Protein AF-A0A7S1WHB6-F1 (afdb_monomer)

Organism: Alexandrium catenella (NCBI:txid2925)

Solvent-accessible surface area (backbone atoms only — not comparable to full-atom values): 6213 Å² total; per-residue (Å²): 136,85,74,80,79,75,82,80,83,51,67,32,31,22,40,73,86,39,32,27,72,31,58,26,54,59,50,19,54,74,32,53,5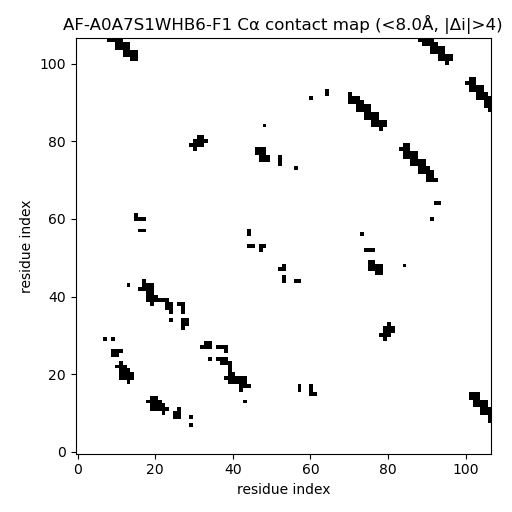2,47,95,85,41,73,44,52,78,36,52,56,55,74,46,36,68,45,72,67,48,30,54,52,50,56,52,56,66,67,48,78,83,75,90,66,104,64,59,63,74,44,78,37,44,29,50,33,57,82,69,48,79,41,86,42,69,38,31,47,44,80,45,75,44,97,88,68,47,61,28,30,45,34,58

Radius of gyration: 14.06 Å; Cα contacts (8 Å, |Δi|>4): 183; chains: 1; bounding box: 30×39×37 Å

Nearest PDB structures (foldseek):
  4pky-assembly1_A  TM=7.519E-01  e=6.374E-04  Homo sapiens
  4pky-assembly2_D  TM=7.338E-01  e=4.421E-03  Homo sapiens
  6e3u-assembly1_A  TM=7.049E-01  e=1.779E-02  Mus musculus
  2k7s-assembly1_A  TM=6.791E-01  e=3.677E-02  Homo sapiens
  5hww-assembly1_B  TM=6.112E-01  e=1.890E-02  Pseudomonas putida F1

Structure (mmCIF, N/CA/C/O backbone):
data_AF-A0A7S1WHB6-F1
#
_entry.id   AF-A0A7S1WHB6-F1
#
loop_
_atom_site.group_PDB
_atom_site.id
_atom_site.type_symbol
_atom_site.label_atom_id
_atom_site.label_alt_id
_atom_site.label_comp_id
_atom_site.label_asym_id
_atom_site.label_entity_id
_atom_site.label_seq_id
_atom_site.pdbx_PDB_ins_code
_atom_site.Cartn_x
_atom_site.Cartn_y
_atom_site.Cartn_z
_atom_site.occupancy
_atom_site.B_iso_or_equiv
_atom_site.auth_seq_id
_atom_site.auth_comp_id
_atom_site.auth_asym_id
_atom_site.auth_atom_id
_atom_site.pdbx_PDB_model_num
ATOM 1 N N . SER A 1 1 ? 0.569 26.006 -19.027 1.00 40.22 1 SER A N 1
ATOM 2 C CA . SER A 1 1 ? 0.344 24.577 -19.313 1.00 40.22 1 SER A CA 1
ATOM 3 C C . SER A 1 1 ? -0.052 23.892 -18.016 1.00 40.22 1 SER A C 1
ATOM 5 O O . SER A 1 1 ? 0.797 23.612 -17.182 1.00 40.22 1 SER A O 1
ATOM 7 N N . ALA A 1 2 ? -1.352 23.713 -17.784 1.00 45.25 2 ALA A N 1
ATOM 8 C CA . ALA A 1 2 ? -1.830 22.944 -16.642 1.00 45.25 2 ALA A CA 1
ATOM 9 C C . ALA A 1 2 ? -1.711 21.462 -17.016 1.00 45.25 2 ALA A C 1
ATOM 11 O O . ALA A 1 2 ? -2.541 20.953 -17.764 1.00 45.25 2 ALA A O 1
ATOM 12 N N . LEU A 1 3 ? -0.634 20.796 -16.586 1.00 49.03 3 LEU A N 1
ATOM 13 C CA . LEU A 1 3 ? -0.625 19.335 -16.584 1.00 49.03 3 LEU A CA 1
ATOM 14 C C . LEU A 1 3 ? -1.813 18.901 -15.724 1.00 49.03 3 LEU A C 1
ATOM 16 O O . LEU A 1 3 ? -1.902 19.311 -14.565 1.00 49.03 3 LEU A O 1
ATOM 20 N N . LEU A 1 4 ? -2.718 18.106 -16.300 1.00 46.69 4 LEU A N 1
ATOM 21 C CA . LEU A 1 4 ? -3.659 17.306 -15.529 1.00 46.69 4 LEU A CA 1
ATOM 22 C C . LEU A 1 4 ? -2.846 16.587 -14.449 1.00 46.69 4 LEU A C 1
ATOM 24 O O . LEU A 1 4 ? -2.065 15.686 -14.749 1.00 46.69 4 LEU A O 1
ATOM 28 N N . ARG A 1 5 ? -2.976 17.028 -13.195 1.00 45.12 5 ARG A N 1
ATOM 29 C CA . ARG A 1 5 ? -2.606 16.209 -12.045 1.00 45.12 5 ARG A CA 1
ATOM 30 C C . ARG A 1 5 ? -3.632 15.087 -12.021 1.00 45.12 5 ARG A C 1
ATOM 32 O O . ARG A 1 5 ? -4.689 15.238 -11.422 1.00 45.12 5 ARG A O 1
ATOM 39 N N . SER A 1 6 ? -3.375 14.028 -12.775 1.00 51.91 6 SER A N 1
ATOM 40 C CA . SER A 1 6 ? -4.155 12.804 -12.683 1.00 51.91 6 SER A CA 1
ATOM 41 C C . SER A 1 6 ? -3.901 12.230 -11.291 1.00 51.91 6 SER A C 1
ATOM 43 O O . SER A 1 6 ? -2.859 11.622 -11.065 1.00 51.91 6 SER A O 1
ATOM 45 N N . CYS A 1 7 ? -4.799 12.489 -10.339 1.00 55.16 7 CYS A N 1
ATOM 46 C CA . CYS A 1 7 ? -4.888 11.647 -9.151 1.00 55.16 7 CYS A CA 1
ATOM 47 C C . CYS A 1 7 ? -5.366 10.282 -9.647 1.00 55.16 7 CYS A C 1
ATOM 49 O O . CYS A 1 7 ? -6.443 10.179 -10.233 1.00 55.16 7 CYS A O 1
ATOM 51 N N . CYS A 1 8 ? -4.504 9.275 -9.539 1.00 68.19 8 CYS A N 1
ATOM 52 C CA . CYS A 1 8 ? -4.896 7.893 -9.744 1.00 68.19 8 CYS A CA 1
ATOM 53 C C . CYS A 1 8 ? -5.081 7.314 -8.352 1.00 68.19 8 CYS A C 1
ATOM 55 O O . CYS A 1 8 ? -4.091 7.081 -7.661 1.00 68.19 8 CYS A O 1
ATOM 57 N N . ASP A 1 9 ? -6.331 7.133 -7.957 1.00 82.50 9 ASP A N 1
ATOM 58 C CA . ASP A 1 9 ? -6.656 6.512 -6.683 1.00 82.50 9 ASP A CA 1
ATOM 59 C C . ASP A 1 9 ? -6.697 4.998 -6.911 1.00 82.50 9 ASP A C 1
ATOM 61 O O . ASP A 1 9 ? -7.302 4.523 -7.878 1.00 82.50 9 ASP A O 1
ATOM 65 N N . VAL A 1 10 ? -6.021 4.236 -6.055 1.00 90.00 10 VAL A N 1
ATOM 66 C CA . VAL A 1 10 ? -6.067 2.773 -6.074 1.00 90.00 10 VAL A CA 1
ATOM 67 C C . VAL A 1 10 ? -6.468 2.299 -4.702 1.00 90.00 10 VAL A C 1
ATOM 69 O O . VAL A 1 10 ? -5.796 2.596 -3.723 1.00 90.00 10 VAL A O 1
ATOM 72 N N . VAL A 1 11 ? -7.528 1.501 -4.658 1.00 91.12 11 VAL A N 1
ATOM 73 C CA . VAL A 1 11 ? -8.006 0.906 -3.419 1.00 91.12 11 VAL A CA 1
ATOM 74 C C . VAL A 1 11 ? -7.508 -0.528 -3.324 1.00 91.12 11 VAL A C 1
ATOM 76 O O . VAL A 1 11 ? -7.775 -1.339 -4.208 1.00 91.12 11 VAL A O 1
ATOM 79 N N . VAL A 1 12 ? -6.812 -0.848 -2.238 1.00 93.31 12 VAL A N 1
ATOM 80 C CA . VAL A 1 12 ? -6.371 -2.201 -1.903 1.00 93.31 12 VAL A CA 1
ATOM 81 C C . VAL A 1 12 ? -6.821 -2.599 -0.511 1.00 93.31 12 VAL A C 1
ATOM 83 O O . VAL A 1 12 ? -6.828 -1.811 0.429 1.00 93.31 12 VAL A O 1
ATOM 86 N N . GLU A 1 13 ? -7.161 -3.862 -0.361 1.00 94.19 13 GLU A N 1
ATOM 87 C CA . GLU A 1 13 ? -7.385 -4.508 0.915 1.00 94.19 13 GLU A CA 1
ATOM 88 C C . GLU A 1 13 ? -6.063 -5.051 1.457 1.00 94.19 13 GLU A C 1
ATOM 90 O O . GLU A 1 13 ? -5.295 -5.704 0.740 1.00 94.19 13 GLU A O 1
ATOM 95 N N . VAL A 1 14 ? -5.816 -4.811 2.740 1.00 94.12 14 VAL A N 1
ATOM 96 C CA . VAL A 1 14 ? -4.697 -5.385 3.485 1.00 94.12 14 VAL A CA 1
ATOM 97 C C . VAL A 1 14 ? -5.181 -6.064 4.764 1.00 94.12 14 VAL A C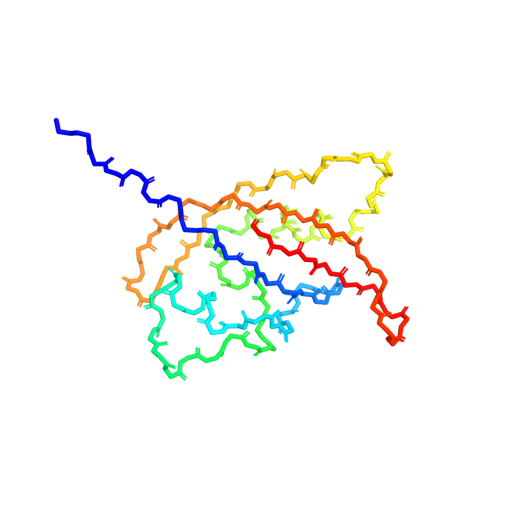 1
ATOM 99 O O . VAL A 1 14 ? -6.180 -5.662 5.364 1.00 94.12 14 VAL A O 1
ATOM 102 N N . ASP A 1 15 ? -4.474 -7.100 5.206 1.00 92.62 15 ASP A N 1
ATOM 103 C CA . ASP A 1 15 ? -4.717 -7.710 6.515 1.00 92.62 15 ASP A CA 1
ATOM 104 C C . ASP A 1 15 ? -4.219 -6.805 7.663 1.00 92.62 15 ASP A C 1
ATOM 106 O O . ASP A 1 15 ? -3.579 -5.773 7.453 1.00 92.62 15 ASP A O 1
ATOM 110 N N . SER A 1 16 ? -4.481 -7.205 8.908 1.00 89.06 16 SER A N 1
ATOM 111 C CA . SER A 1 16 ? -4.033 -6.484 10.113 1.00 89.06 16 SER A CA 1
ATOM 112 C C . SER A 1 16 ? -2.510 -6.405 10.289 1.00 89.06 16 SER A C 1
ATOM 114 O O . SER A 1 16 ? -2.017 -5.682 11.155 1.00 89.06 16 SER A O 1
ATOM 116 N N . ARG A 1 17 ? -1.740 -7.150 9.490 1.00 90.88 17 ARG A N 1
ATOM 117 C CA . ARG A 1 17 ? -0.275 -7.082 9.456 1.00 90.88 17 ARG A CA 1
ATOM 118 C C . ARG A 1 17 ? 0.225 -6.169 8.337 1.00 90.88 17 ARG A C 1
ATOM 120 O O . ARG A 1 17 ? 1.418 -5.892 8.315 1.00 90.88 17 ARG A O 1
ATOM 127 N N . GLY A 1 18 ? -0.653 -5.700 7.446 1.00 91.62 18 GLY A N 1
ATOM 128 C CA . GLY A 1 18 ? -0.313 -4.883 6.281 1.00 91.62 18 GLY A CA 1
ATOM 129 C C . GLY A 1 18 ? 0.015 -5.690 5.023 1.00 91.62 18 GLY A C 1
ATOM 130 O O . GLY A 1 18 ? 0.615 -5.149 4.093 1.00 91.62 18 GLY A O 1
ATOM 131 N N . VAL A 1 19 ? -0.345 -6.976 4.984 1.00 95.94 19 VAL A N 1
ATOM 132 C CA . VAL A 1 19 ? -0.176 -7.831 3.803 1.00 95.94 19 VAL A CA 1
ATOM 133 C C . VAL A 1 19 ? -1.303 -7.564 2.814 1.00 95.94 19 VAL A C 1
ATOM 135 O O . VAL A 1 19 ? -2.468 -7.570 3.197 1.00 95.94 19 VAL A O 1
ATOM 138 N N . ILE A 1 20 ? -0.965 -7.364 1.542 1.00 95.56 20 ILE A N 1
ATOM 139 C CA . ILE A 1 20 ? -1.931 -7.098 0.472 1.00 95.56 20 ILE A CA 1
ATOM 140 C C . ILE A 1 20 ? -2.766 -8.350 0.193 1.00 95.56 20 ILE A C 1
ATOM 142 O O . ILE A 1 20 ? -2.228 -9.396 -0.176 1.00 95.56 20 ILE A O 1
ATOM 146 N N . MET A 1 21 ? -4.083 -8.211 0.332 1.00 94.25 21 MET A N 1
ATOM 147 C CA . MET A 1 21 ? -5.075 -9.260 0.080 1.00 94.25 21 MET A CA 1
ATOM 148 C C . MET A 1 21 ? -5.755 -9.104 -1.289 1.00 94.25 21 MET A C 1
ATOM 150 O O . MET A 1 21 ? -6.211 -10.098 -1.843 1.00 94.25 21 MET A O 1
ATOM 154 N N . GLY A 1 22 ? -5.794 -7.886 -1.846 1.00 90.69 22 GLY A N 1
ATOM 155 C CA . GLY A 1 22 ? -6.312 -7.585 -3.190 1.00 90.69 22 GLY A CA 1
ATOM 156 C C . GLY A 1 22 ? -7.193 -6.326 -3.229 1.00 90.69 22 GLY A C 1
ATOM 157 O O . GLY A 1 22 ? -7.575 -5.848 -2.173 1.00 90.69 22 GLY A O 1
ATOM 158 N N . PRO A 1 23 ? -7.534 -5.750 -4.396 1.00 88.81 23 PRO A N 1
ATOM 159 C CA . PRO A 1 23 ? -7.044 -6.083 -5.732 1.00 88.81 23 PRO A CA 1
ATOM 160 C C . PRO A 1 23 ? -5.593 -5.617 -5.943 1.00 88.81 23 P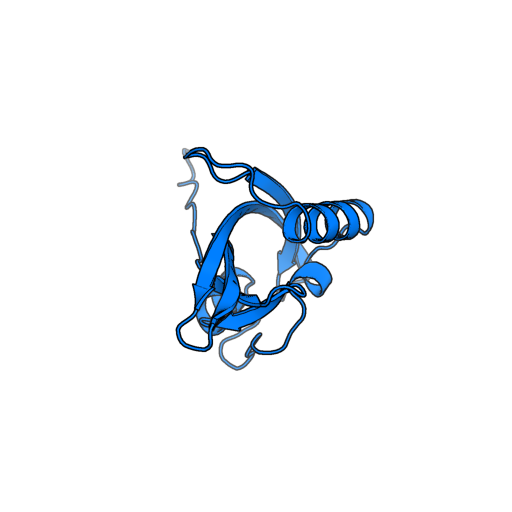RO A C 1
ATOM 162 O O . PRO A 1 23 ? -5.286 -4.430 -5.962 1.00 88.81 23 PRO A O 1
ATOM 165 N N . ALA A 1 24 ? -4.665 -6.558 -6.126 1.00 89.81 24 ALA A N 1
ATOM 166 C CA . ALA A 1 24 ? -3.238 -6.231 -6.190 1.00 89.81 24 ALA A CA 1
ATOM 167 C C . ALA A 1 24 ? -2.753 -5.770 -7.573 1.00 89.81 24 ALA A C 1
ATOM 169 O O . ALA A 1 24 ? -1.702 -5.135 -7.673 1.00 89.81 24 ALA A O 1
ATOM 170 N N . LEU A 1 25 ? -3.494 -6.103 -8.635 1.00 90.44 25 LEU A N 1
ATOM 171 C CA . LEU A 1 25 ? -3.138 -5.744 -10.012 1.00 90.44 25 LEU A CA 1
ATOM 172 C C . LEU A 1 25 ? -3.264 -4.239 -10.258 1.00 90.44 25 LEU A C 1
ATOM 174 O O . LEU A 1 25 ? -2.403 -3.661 -10.917 1.00 90.44 25 LEU A O 1
ATOM 178 N N . ASP A 1 26 ? -4.274 -3.593 -9.674 1.00 88.81 26 ASP A N 1
ATOM 179 C CA . ASP A 1 26 ? -4.458 -2.144 -9.792 1.00 88.81 26 ASP A CA 1
ATOM 180 C C . ASP A 1 26 ? -3.294 -1.396 -9.128 1.00 88.81 26 ASP A C 1
ATOM 182 O O . ASP A 1 26 ? -2.738 -0.460 -9.703 1.00 88.81 26 ASP A O 1
ATOM 186 N N . LEU A 1 27 ? -2.834 -1.879 -7.967 1.00 91.50 27 LEU A N 1
ATOM 187 C CA . LEU A 1 27 ? -1.654 -1.336 -7.290 1.00 91.50 27 LEU A CA 1
ATOM 188 C C . LEU A 1 27 ? -0.368 -1.592 -8.080 1.00 91.50 27 LEU A C 1
ATOM 190 O O . LEU A 1 27 ? 0.484 -0.708 -8.170 1.00 91.50 27 LEU A O 1
ATOM 194 N N . ALA A 1 28 ? -0.219 -2.772 -8.684 1.00 92.31 28 ALA A N 1
ATOM 195 C CA . ALA A 1 28 ? 0.923 -3.077 -9.542 1.00 92.31 28 ALA A CA 1
ATOM 196 C C . ALA A 1 28 ? 0.962 -2.170 -10.783 1.00 92.31 28 ALA A C 1
ATOM 198 O O . ALA A 1 28 ? 2.034 -1.684 -11.157 1.00 92.31 28 ALA A O 1
ATOM 199 N N . GLY A 1 29 ? -0.203 -1.900 -11.380 1.00 90.88 29 GLY A N 1
ATOM 200 C CA . GLY A 1 29 ? -0.376 -0.962 -12.484 1.00 90.88 29 GLY A CA 1
ATOM 201 C C . GLY A 1 29 ? -0.037 0.472 -1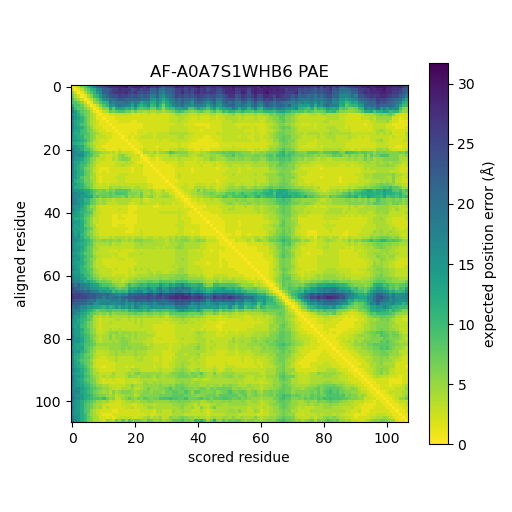2.083 1.00 90.88 29 GLY A C 1
ATOM 202 O O . GLY A 1 29 ? 0.764 1.118 -12.758 1.00 90.88 29 GLY A O 1
ATOM 203 N N . PHE A 1 30 ? -0.563 0.944 -10.950 1.00 89.81 30 PHE A N 1
ATOM 204 C CA . PHE A 1 30 ? -0.254 2.266 -10.395 1.00 89.81 30 PHE A CA 1
ATOM 205 C C . PHE A 1 30 ? 1.240 2.452 -10.115 1.00 89.81 30 PHE A C 1
ATOM 207 O O . PHE A 1 30 ? 1.817 3.484 -10.449 1.00 89.81 30 PHE A O 1
ATOM 214 N N . LEU A 1 31 ? 1.893 1.424 -9.571 1.00 91.94 31 LEU A N 1
ATOM 215 C CA . LEU A 1 31 ? 3.332 1.420 -9.317 1.00 91.94 31 LEU A CA 1
ATOM 216 C C . LEU A 1 31 ? 4.166 1.045 -10.549 1.00 91.94 31 LEU A C 1
ATOM 218 O O . LEU A 1 31 ? 5.355 0.783 -10.393 1.00 91.94 31 LEU A O 1
ATOM 222 N N . LEU A 1 32 ? 3.592 0.980 -11.755 1.00 92.19 32 LEU A N 1
ATOM 223 C CA . LEU A 1 32 ? 4.303 0.674 -13.004 1.00 92.19 32 LEU A CA 1
ATOM 224 C C . LEU A 1 32 ? 5.203 -0.577 -12.909 1.00 92.19 32 LEU A C 1
ATOM 226 O O . LEU A 1 32 ? 6.294 -0.616 -13.478 1.00 92.19 32 LEU A O 1
ATOM 230 N N . ARG A 1 33 ? 4.772 -1.601 -12.159 1.00 89.44 33 ARG A N 1
ATOM 231 C CA . ARG A 1 33 ? 5.536 -2.846 -11.937 1.00 89.44 33 ARG A CA 1
ATOM 232 C C . ARG A 1 33 ? 5.435 -3.828 -13.108 1.00 89.44 33 ARG A C 1
ATOM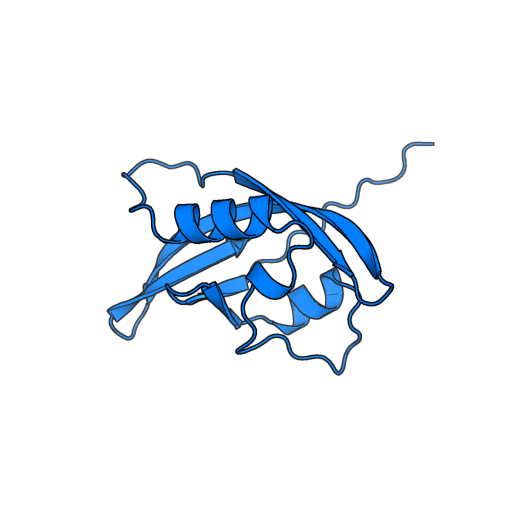 234 O O . ARG A 1 33 ? 6.217 -4.769 -13.172 1.00 89.44 33 ARG A O 1
ATOM 241 N N . GLY A 1 34 ? 4.525 -3.570 -14.046 1.00 84.19 34 GLY A N 1
ATOM 242 C CA . GLY A 1 34 ? 4.254 -4.416 -15.205 1.00 84.19 34 GLY A CA 1
ATOM 243 C C . GLY A 1 34 ? 3.033 -5.325 -15.000 1.00 84.19 34 GLY A C 1
ATOM 244 O O . GLY A 1 34 ? 2.630 -5.562 -13.863 1.00 84.19 34 GLY A O 1
ATOM 245 N N . PRO A 1 35 ? 2.431 -5.825 -16.094 1.00 79.75 35 PRO A N 1
ATOM 246 C CA . PRO A 1 35 ? 1.161 -6.561 -16.064 1.00 79.75 35 PRO A CA 1
ATOM 247 C C . PRO A 1 35 ? 1.260 -7.958 -15.432 1.00 79.75 35 PRO A C 1
ATOM 249 O O . PRO A 1 35 ? 0.247 -8.501 -15.005 1.00 79.75 35 PRO A O 1
ATOM 252 N N . ASP A 1 36 ? 2.469 -8.521 -15.349 1.00 86.38 36 ASP A N 1
ATOM 253 C CA . ASP A 1 36 ? 2.709 -9.870 -14.821 1.00 86.38 36 ASP A CA 1
ATOM 254 C C . ASP A 1 36 ? 3.061 -9.878 -13.321 1.00 86.38 36 ASP A C 1
ATOM 256 O O . ASP A 1 36 ? 3.274 -10.939 -12.732 1.00 86.38 36 ASP A O 1
ATOM 260 N N . VAL A 1 37 ? 3.151 -8.703 -12.683 1.00 90.19 37 VAL A N 1
ATOM 261 C CA . VAL A 1 37 ? 3.494 -8.593 -11.260 1.00 90.19 37 VAL A CA 1
ATOM 262 C C . VAL A 1 37 ? 2.226 -8.577 -10.419 1.00 90.19 37 VAL A C 1
ATOM 264 O O . VAL A 1 37 ? 1.472 -7.608 -10.420 1.00 90.19 37 VAL A O 1
ATOM 267 N N . CYS A 1 38 ? 2.026 -9.637 -9.639 1.00 90.50 38 CYS A N 1
ATOM 268 C CA . CYS A 1 38 ? 1.002 -9.684 -8.604 1.00 90.50 38 CYS A CA 1
ATOM 269 C C . CYS A 1 38 ? 1.607 -9.274 -7.256 1.00 90.50 38 CYS A C 1
ATOM 271 O O . CYS A 1 38 ? 2.588 -9.867 -6.810 1.00 90.50 38 CYS A O 1
ATOM 273 N N . LEU A 1 39 ? 1.020 -8.263 -6.611 1.00 93.88 39 LEU A N 1
ATOM 274 C CA . LEU A 1 39 ? 1.434 -7.807 -5.279 1.00 93.88 39 LEU A CA 1
ATOM 275 C C . LEU A 1 39 ? 0.662 -8.495 -4.140 1.00 93.88 39 LEU A C 1
ATOM 277 O O . LEU A 1 39 ? 0.893 -8.167 -2.979 1.00 93.88 39 LEU A O 1
ATOM 281 N N . GLU A 1 40 ? -0.233 -9.448 -4.430 1.00 94.81 40 GLU A N 1
ATOM 282 C CA . GLU A 1 40 ? -0.899 -10.235 -3.384 1.00 94.81 40 GLU A CA 1
ATOM 283 C C . GLU A 1 40 ? 0.137 -10.950 -2.518 1.00 94.81 40 GLU A C 1
ATOM 285 O O . GLU A 1 40 ? 1.169 -11.419 -3.001 1.00 94.81 40 GLU A O 1
ATOM 290 N N . ASN A 1 41 ? -0.147 -11.046 -1.222 1.00 94.81 41 ASN A N 1
ATOM 291 C CA . ASN A 1 41 ? 0.745 -11.614 -0.214 1.00 94.81 41 ASN A CA 1
ATOM 292 C C . ASN A 1 41 ? 2.063 -10.839 -0.009 1.00 94.81 41 ASN A C 1
ATOM 294 O O . ASN A 1 41 ? 2.928 -11.299 0.737 1.00 94.81 41 ASN A O 1
ATOM 298 N N . THR A 1 42 ? 2.219 -9.659 -0.617 1.00 95.44 42 THR A N 1
ATOM 299 C CA . THR A 1 42 ? 3.349 -8.756 -0.357 1.00 95.44 42 THR A CA 1
ATOM 300 C C . THR A 1 42 ? 3.010 -7.812 0.793 1.00 95.44 42 THR A C 1
ATOM 302 O O . THR A 1 42 ? 1.870 -7.368 0.938 1.00 95.44 42 THR A O 1
ATOM 305 N N . MET A 1 43 ? 4.002 -7.484 1.619 1.00 95.06 43 MET A N 1
ATOM 306 C CA . MET A 1 43 ? 3.850 -6.486 2.673 1.00 95.06 43 MET A CA 1
ATOM 307 C C . MET A 1 43 ? 3.820 -5.082 2.059 1.00 95.06 43 MET A C 1
ATOM 309 O O . MET A 1 43 ? 4.776 -4.675 1.398 1.00 95.06 43 MET A O 1
ATOM 313 N N . LEU A 1 44 ? 2.766 -4.299 2.310 1.00 93.88 44 LEU A N 1
ATOM 314 C CA . LEU A 1 44 ? 2.648 -2.954 1.733 1.00 93.88 44 LEU A CA 1
ATOM 315 C C . LEU A 1 44 ? 3.818 -2.043 2.152 1.00 93.88 44 LEU A C 1
ATOM 317 O O . LEU A 1 44 ? 4.302 -1.237 1.355 1.00 93.88 44 LEU A O 1
ATOM 321 N N . SER A 1 45 ? 4.346 -2.218 3.371 1.00 94.19 45 SER A N 1
ATOM 322 C CA . SER A 1 45 ? 5.508 -1.460 3.849 1.00 94.19 45 SER A CA 1
ATOM 323 C C . SER A 1 45 ? 6.787 -1.713 3.047 1.00 94.19 45 SER A C 1
ATOM 325 O O . SER A 1 45 ? 7.678 -0.866 3.050 1.00 94.19 45 SER A O 1
ATOM 327 N N . ASP A 1 46 ? 6.900 -2.834 2.331 1.00 93.56 46 ASP A N 1
ATOM 328 C CA . ASP A 1 46 ? 8.072 -3.105 1.491 1.00 93.56 46 ASP A CA 1
ATOM 329 C C . ASP A 1 46 ? 8.113 -2.197 0.254 1.00 93.56 46 ASP A C 1
ATOM 331 O O . ASP A 1 46 ? 9.192 -1.927 -0.282 1.00 93.56 46 ASP A O 1
ATOM 335 N N . LEU A 1 47 ? 6.957 -1.656 -0.148 1.00 92.88 47 LEU A N 1
ATOM 336 C CA . LEU A 1 47 ? 6.814 -0.718 -1.264 1.00 92.88 47 LEU A CA 1
ATOM 337 C C . LEU A 1 47 ? 7.119 0.737 -0.856 1.00 92.88 47 LEU A C 1
ATOM 339 O O . LEU A 1 47 ? 7.445 1.572 -1.706 1.00 92.88 47 LEU A O 1
ATOM 343 N N . ILE A 1 48 ? 7.072 1.042 0.445 1.00 94.12 48 ILE A N 1
ATOM 344 C CA . ILE A 1 48 ? 7.441 2.347 1.009 1.00 94.12 48 ILE A CA 1
ATOM 345 C C . ILE A 1 48 ? 8.968 2.476 1.007 1.00 94.12 48 ILE A C 1
ATOM 347 O O . ILE A 1 48 ? 9.687 1.581 1.423 1.00 94.12 48 ILE A O 1
ATOM 351 N N . SER A 1 49 ? 9.511 3.594 0.546 1.00 92.38 49 SER A N 1
ATOM 352 C CA . SER A 1 49 ? 10.952 3.780 0.331 1.00 92.38 49 SER A CA 1
ATOM 353 C C . SER A 1 49 ? 11.719 4.229 1.569 1.00 92.38 49 SER A C 1
ATOM 355 O O . SER A 1 49 ? 12.900 3.914 1.694 1.00 92.38 49 SER A O 1
ATOM 357 N N . 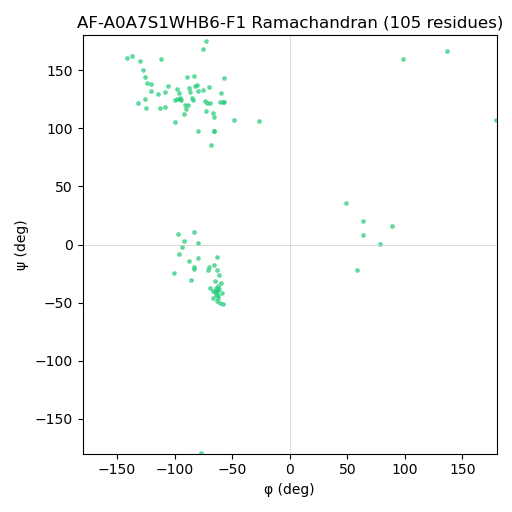ASN A 1 50 ? 11.076 4.983 2.460 1.00 92.19 50 ASN A N 1
ATOM 358 C CA . ASN A 1 50 ? 11.691 5.525 3.670 1.00 92.19 50 ASN A CA 1
ATOM 359 C C . ASN A 1 50 ? 11.392 4.616 4.874 1.00 92.19 50 ASN A C 1
ATOM 361 O O . ASN A 1 50 ? 10.241 4.266 5.113 1.00 92.19 50 ASN A O 1
ATOM 365 N N . ALA A 1 51 ? 12.419 4.255 5.647 1.00 92.12 51 ALA A N 1
ATOM 366 C CA . ALA A 1 5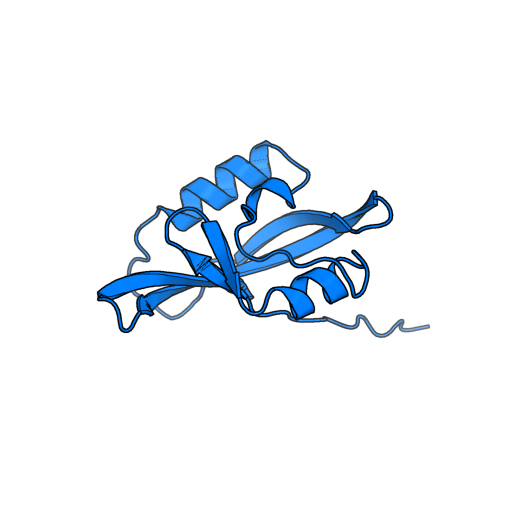1 ? 12.277 3.441 6.854 1.00 92.12 51 ALA A CA 1
ATOM 367 C C . ALA A 1 51 ? 11.416 4.107 7.944 1.00 92.12 51 ALA A C 1
ATOM 369 O O . ALA A 1 51 ? 10.663 3.417 8.628 1.00 92.12 51 ALA A O 1
ATOM 370 N N . GLU A 1 52 ? 11.489 5.431 8.091 1.00 92.19 52 GLU A N 1
ATOM 371 C CA . GLU A 1 52 ? 10.665 6.179 9.047 1.00 92.19 52 GLU A CA 1
ATOM 372 C C . GLU A 1 52 ? 9.186 6.121 8.654 1.00 92.19 52 GLU A C 1
ATOM 374 O O . GLU A 1 52 ? 8.344 5.783 9.486 1.00 92.19 52 GLU A O 1
ATOM 379 N N . ASP A 1 53 ? 8.884 6.339 7.369 1.00 92.00 53 ASP A N 1
ATOM 380 C CA . ASP A 1 53 ? 7.527 6.235 6.820 1.00 92.00 53 ASP A CA 1
ATOM 381 C C . ASP A 1 53 ? 6.974 4.810 6.992 1.00 92.00 53 ASP A C 1
ATOM 383 O O . ASP A 1 53 ? 5.804 4.644 7.327 1.00 92.00 53 ASP A O 1
ATOM 387 N N . ARG A 1 54 ? 7.811 3.770 6.826 1.00 92.75 54 ARG A N 1
ATOM 388 C CA . ARG A 1 54 ? 7.425 2.365 7.071 1.00 92.75 54 ARG A CA 1
ATOM 389 C C . ARG A 1 54 ? 6.993 2.142 8.514 1.00 92.75 54 ARG A C 1
ATOM 391 O O . ARG A 1 54 ? 5.938 1.561 8.757 1.00 92.75 54 ARG A O 1
ATOM 398 N N . ILE A 1 55 ? 7.810 2.588 9.470 1.00 91.69 55 ILE A N 1
ATOM 399 C CA . ILE A 1 55 ? 7.525 2.435 10.902 1.00 91.69 55 ILE A CA 1
ATOM 400 C C . ILE A 1 55 ? 6.262 3.217 11.267 1.00 91.69 55 ILE A C 1
ATOM 402 O O . ILE A 1 55 ? 5.408 2.706 11.991 1.00 91.69 55 ILE A O 1
ATOM 406 N N . PHE A 1 56 ? 6.128 4.440 10.750 1.00 90.38 56 PHE A N 1
ATOM 407 C CA . PHE A 1 56 ? 4.957 5.275 10.982 1.00 90.38 56 PHE A CA 1
ATOM 408 C C . PHE A 1 56 ? 3.679 4.639 10.421 1.00 90.38 56 PHE A C 1
ATOM 410 O O . PHE A 1 56 ? 2.687 4.553 11.142 1.00 90.38 56 PHE A O 1
ATOM 417 N N . PHE A 1 57 ? 3.728 4.126 9.188 1.00 90.19 57 PHE A N 1
ATOM 418 C CA . PHE A 1 57 ? 2.627 3.403 8.554 1.00 90.19 57 PHE A CA 1
ATOM 419 C C . PHE A 1 57 ? 2.203 2.172 9.366 1.00 90.19 57 PHE A C 1
ATOM 421 O O . PHE A 1 57 ? 1.030 2.035 9.706 1.00 90.19 57 PHE A O 1
ATOM 428 N N . LEU A 1 58 ? 3.151 1.307 9.743 1.00 90.94 58 LEU A N 1
ATOM 429 C CA . LEU A 1 58 ? 2.850 0.094 10.513 1.00 90.94 58 LEU A CA 1
ATOM 430 C C . LEU A 1 58 ? 2.269 0.415 11.892 1.00 90.94 58 LEU A C 1
ATOM 432 O O . LEU A 1 58 ? 1.333 -0.247 12.334 1.00 90.94 58 LEU A O 1
ATOM 436 N N . ARG A 1 59 ? 2.786 1.452 12.564 1.00 88.88 59 ARG A N 1
ATOM 437 C CA . ARG A 1 59 ? 2.223 1.908 13.839 1.00 88.88 59 ARG A CA 1
ATOM 438 C C . ARG A 1 59 ? 0.785 2.380 13.658 1.00 88.88 59 ARG A C 1
ATOM 440 O O . ARG A 1 59 ? -0.068 2.021 14.459 1.00 88.88 59 ARG A O 1
ATOM 447 N N . LYS A 1 60 ? 0.515 3.144 12.599 1.00 85.88 60 LYS A N 1
ATOM 448 C CA . LYS A 1 60 ? -0.823 3.652 12.294 1.00 85.88 60 LYS A CA 1
ATOM 449 C C . LYS A 1 60 ? -1.824 2.549 11.976 1.00 85.88 60 LYS A C 1
ATOM 451 O O . LYS A 1 60 ? -2.959 2.640 12.419 1.00 85.88 60 LYS A O 1
ATOM 456 N N . LEU A 1 61 ? -1.392 1.494 11.289 1.00 85.44 61 LEU A N 1
ATOM 457 C CA . LEU A 1 61 ? -2.233 0.329 11.013 1.00 85.44 61 LEU A CA 1
ATOM 458 C C . LEU A 1 61 ? -2.634 -0.422 12.298 1.00 85.44 61 LEU A C 1
ATOM 460 O O . LEU A 1 61 ? -3.714 -0.990 12.371 1.00 85.44 61 LEU A O 1
ATOM 464 N N . GLN A 1 62 ? -1.769 -0.407 13.317 1.00 84.69 62 GLN A N 1
ATOM 465 C CA . GLN A 1 62 ? -1.999 -1.063 14.611 1.00 84.69 62 GLN A CA 1
ATOM 466 C C . GLN A 1 62 ? -2.741 -0.185 15.629 1.00 84.69 62 GLN A C 1
ATOM 468 O O . GLN A 1 62 ? -3.178 -0.683 16.669 1.00 84.69 62 GLN A O 1
ATOM 473 N N . GLU A 1 63 ? -2.842 1.123 15.386 1.00 83.56 63 GLU A N 1
ATOM 474 C CA . GLU A 1 63 ? -3.573 2.039 16.255 1.00 83.56 63 GLU A CA 1
ATOM 475 C C . GLU A 1 63 ? -5.083 1.776 16.090 1.00 83.56 63 GLU A C 1
ATOM 477 O O . GLU A 1 63 ? -5.603 1.915 14.984 1.00 83.56 63 GLU A O 1
ATOM 482 N N . PRO A 1 64 ? -5.821 1.431 17.166 1.00 71.44 64 PRO A N 1
ATOM 483 C CA . PRO A 1 64 ? -7.263 1.241 17.072 1.00 71.44 64 PRO A CA 1
ATOM 484 C C . PRO A 1 64 ? -7.908 2.520 16.542 1.00 71.44 64 PRO A C 1
ATOM 486 O O . PRO A 1 64 ? -7.746 3.581 17.159 1.00 71.44 64 PRO A O 1
ATOM 489 N N . GLN A 1 65 ? -8.647 2.436 15.431 1.00 70.94 65 GLN A N 1
ATOM 490 C CA . GLN A 1 65 ? -9.340 3.601 14.887 1.00 70.94 65 GLN A CA 1
ATOM 491 C C . GLN A 1 65 ? -10.428 4.044 15.874 1.00 70.94 65 GLN A C 1
ATOM 493 O O . GLN A 1 65 ? -11.520 3.480 15.956 1.00 70.94 65 GLN A O 1
ATOM 498 N N . LYS A 1 66 ? -10.108 5.054 16.691 1.00 62.00 66 LYS A N 1
ATOM 499 C CA . LYS A 1 66 ? -11.056 5.675 17.618 1.00 62.00 66 LYS A CA 1
ATOM 500 C C . LYS A 1 66 ? -12.112 6.368 16.770 1.00 62.00 66 LYS A C 1
ATOM 502 O O . LYS A 1 66 ? -11.814 7.350 16.107 1.00 62.00 66 LYS A O 1
ATOM 507 N N . SER A 1 67 ? -13.319 5.812 16.774 1.00 56.69 67 SER A N 1
ATOM 508 C CA . SER A 1 67 ? -14.492 6.272 16.030 1.00 56.69 67 SER A CA 1
ATOM 509 C C . SER A 1 67 ? -14.506 7.780 15.717 1.00 56.69 67 SER A C 1
ATOM 511 O O . SER A 1 67 ? -14.799 8.575 16.608 1.00 56.69 67 SER A O 1
ATOM 513 N N . SER A 1 68 ? -14.269 8.164 14.459 1.00 49.22 68 SER A N 1
ATOM 514 C CA . SER A 1 68 ? -15.033 9.214 13.765 1.00 49.22 68 SER A CA 1
ATOM 515 C C . SER A 1 68 ? -14.519 9.438 12.339 1.00 49.22 68 SER A C 1
ATOM 517 O O . SER A 1 68 ? -13.491 10.074 12.164 1.00 49.22 68 SER A O 1
ATOM 519 N N . VAL A 1 69 ? -15.300 8.983 11.352 1.00 52.25 69 VAL A N 1
ATOM 520 C CA . VAL A 1 69 ? -15.661 9.645 10.071 1.00 52.25 69 VAL A CA 1
ATOM 521 C C . VAL A 1 69 ? -14.553 10.069 9.080 1.00 52.25 69 VAL A C 1
ATOM 523 O O . VAL A 1 69 ? -14.850 10.185 7.896 1.00 52.25 69 VAL A O 1
ATOM 526 N N . LEU A 1 70 ? -13.299 10.257 9.484 1.00 53.88 70 LEU A N 1
ATOM 527 C CA . LEU A 1 70 ? -12.196 10.682 8.625 1.00 53.88 70 LEU A CA 1
ATOM 528 C C . LEU A 1 70 ? -11.065 9.662 8.737 1.00 53.88 70 LEU A C 1
ATOM 530 O O . LEU A 1 70 ? -10.529 9.444 9.819 1.00 53.88 70 LEU A O 1
ATOM 534 N N . ALA A 1 71 ? -10.741 9.017 7.617 1.00 65.38 71 ALA A N 1
ATOM 535 C CA . ALA A 1 71 ? -9.557 8.180 7.512 1.00 65.38 71 ALA A CA 1
ATOM 536 C C . ALA A 1 71 ? -8.314 9.037 7.797 1.00 65.38 71 ALA A C 1
ATOM 538 O O . ALA A 1 71 ? -8.162 10.117 7.223 1.00 65.38 71 ALA A O 1
ATOM 539 N N . ASP A 1 72 ? -7.436 8.564 8.683 1.00 70.75 72 ASP A N 1
ATOM 540 C CA . ASP A 1 72 ? -6.125 9.180 8.885 1.00 70.75 72 ASP A CA 1
ATOM 541 C C . ASP A 1 72 ? -5.356 9.112 7.554 1.00 70.75 72 ASP A C 1
ATOM 543 O O . ASP A 1 72 ? -5.155 8.025 7.006 1.00 70.75 72 ASP A O 1
ATOM 547 N N . SER A 1 73 ? -4.930 10.270 7.043 1.00 83.50 73 SER A N 1
ATOM 548 C CA . SER A 1 73 ? -4.071 10.365 5.862 1.00 83.50 73 SER A CA 1
ATOM 549 C C . SER A 1 73 ? -2.606 10.195 6.261 1.00 83.50 73 SER A C 1
ATOM 551 O O . SER A 1 73 ? -2.083 10.945 7.091 1.00 83.50 73 SER A O 1
ATOM 553 N N . ILE A 1 74 ? -1.920 9.244 5.643 1.00 88.06 74 ILE A N 1
ATOM 554 C CA . ILE A 1 74 ? -0.503 8.955 5.853 1.00 88.06 74 ILE A CA 1
ATOM 555 C C . ILE A 1 74 ? 0.233 9.305 4.568 1.00 88.06 74 ILE A C 1
ATOM 557 O O . ILE A 1 74 ? -0.010 8.715 3.522 1.00 88.06 74 ILE A O 1
ATOM 561 N N . HIS A 1 75 ? 1.148 10.267 4.628 1.00 91.19 75 HIS A N 1
ATOM 562 C CA . HIS A 1 75 ? 1.948 10.641 3.464 1.00 91.19 75 HIS A CA 1
ATOM 563 C C . HIS A 1 75 ? 3.224 9.813 3.462 1.00 91.19 75 HIS A C 1
ATOM 565 O O . HIS A 1 75 ? 4.008 9.882 4.406 1.00 91.19 75 HIS A O 1
ATOM 571 N N . VAL A 1 76 ? 3.428 9.027 2.410 1.00 92.44 76 VAL A N 1
ATOM 572 C CA . VAL A 1 76 ? 4.588 8.147 2.265 1.00 92.44 76 VAL A CA 1
ATOM 573 C C . VAL A 1 76 ? 5.243 8.335 0.908 1.00 92.44 76 VAL A C 1
ATOM 575 O O . VAL A 1 76 ? 4.627 8.762 -0.069 1.00 92.44 76 VAL A O 1
ATOM 578 N N . LYS A 1 77 ? 6.517 7.970 0.823 1.00 93.44 77 LYS A N 1
ATOM 579 C CA . LYS A 1 77 ? 7.213 7.844 -0.460 1.00 93.44 77 LYS A CA 1
ATOM 580 C C . LYS A 1 77 ? 7.237 6.391 -0.898 1.00 93.44 77 LYS A C 1
ATOM 582 O O . LYS A 1 77 ? 7.757 5.558 -0.163 1.00 93.44 77 LYS A O 1
ATOM 587 N N . MET A 1 78 ? 6.759 6.084 -2.097 1.00 93.69 78 MET A N 1
ATOM 588 C CA . MET A 1 78 ? 6.859 4.750 -2.704 1.00 93.69 78 MET A CA 1
ATOM 589 C C . MET A 1 78 ? 7.804 4.753 -3.904 1.00 93.69 78 MET A C 1
ATOM 591 O O . MET A 1 78 ? 8.084 5.807 -4.470 1.00 93.69 78 MET A O 1
ATOM 595 N N . ARG A 1 79 ? 8.305 3.575 -4.289 1.00 90.75 79 ARG A N 1
ATOM 596 C CA . ARG A 1 79 ? 9.056 3.385 -5.541 1.00 90.75 79 ARG A CA 1
ATOM 597 C C . ARG A 1 79 ? 8.217 2.607 -6.540 1.00 90.75 79 ARG A C 1
ATOM 599 O O . ARG A 1 79 ? 7.691 1.541 -6.207 1.00 90.75 79 ARG A O 1
ATOM 606 N N . ASP A 1 80 ? 8.152 3.113 -7.761 1.00 91.19 80 ASP A N 1
ATOM 607 C CA . ASP A 1 80 ? 7.555 2.408 -8.892 1.00 91.19 80 ASP A CA 1
ATOM 608 C C . ASP A 1 80 ? 8.508 1.314 -9.444 1.00 91.19 80 ASP A C 1
ATOM 610 O O . ASP A 1 80 ? 9.608 1.088 -8.921 1.00 91.19 80 ASP A O 1
ATOM 614 N N . GLY A 1 81 ? 8.093 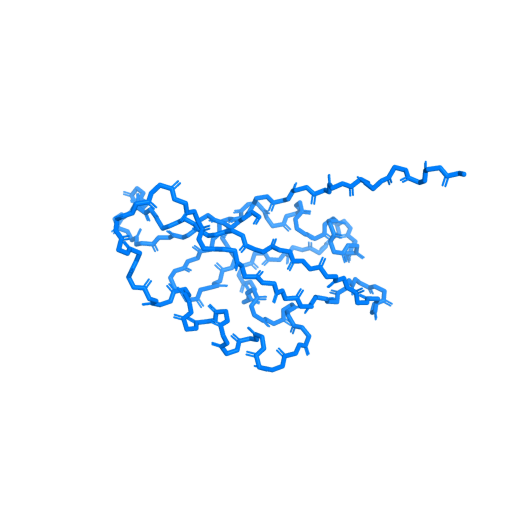0.605 -10.496 1.00 89.31 81 GLY A N 1
ATOM 615 C CA . GLY A 1 81 ? 8.900 -0.410 -11.181 1.00 89.31 81 GLY A CA 1
ATOM 616 C C . GLY A 1 81 ? 10.137 0.139 -11.898 1.00 89.31 81 GLY A C 1
ATOM 617 O O . GLY A 1 81 ? 11.075 -0.615 -12.142 1.00 89.31 81 GLY A O 1
ATOM 618 N N . ASN A 1 82 ? 10.186 1.447 -12.156 1.00 91.00 82 ASN A N 1
ATOM 619 C CA . ASN A 1 82 ? 11.312 2.151 -12.770 1.00 91.00 82 ASN A CA 1
ATOM 620 C C . ASN A 1 82 ? 12.230 2.821 -11.735 1.00 91.00 82 ASN A C 1
ATOM 622 O O . ASN A 1 82 ? 13.130 3.578 -12.104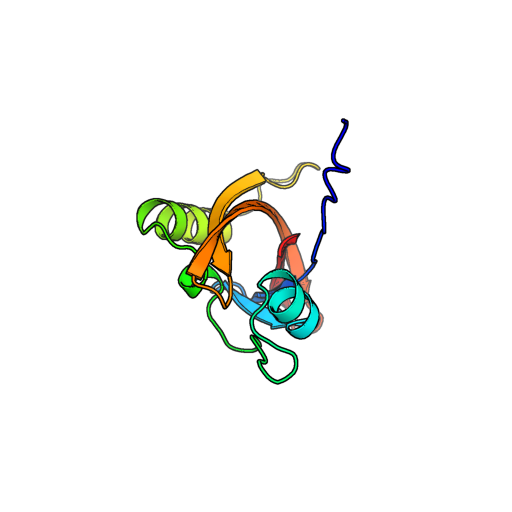 1.00 91.00 82 ASN A O 1
ATOM 626 N N . ASN A 1 83 ? 12.026 2.545 -10.441 1.00 87.44 83 ASN A N 1
ATOM 627 C CA . ASN A 1 83 ? 12.760 3.140 -9.324 1.00 87.44 83 ASN A CA 1
ATOM 628 C C . ASN A 1 83 ? 12.563 4.667 -9.171 1.00 87.44 83 ASN A C 1
ATOM 630 O O . ASN A 1 83 ? 13.365 5.339 -8.514 1.00 87.44 83 ASN A O 1
ATOM 634 N N . ILE A 1 84 ? 11.489 5.212 -9.744 1.00 90.25 84 ILE A N 1
ATOM 635 C CA . ILE A 1 84 ? 11.041 6.592 -9.558 1.00 90.25 84 ILE A CA 1
ATOM 636 C C . ILE A 1 84 ? 10.283 6.684 -8.235 1.00 90.25 84 ILE A C 1
ATOM 638 O O . ILE A 1 84 ? 9.482 5.817 -7.884 1.00 90.25 84 ILE A O 1
ATOM 642 N N . GLN A 1 85 ? 10.548 7.751 -7.482 1.00 91.12 85 GLN A N 1
ATOM 643 C CA . GLN A 1 85 ? 9.874 8.000 -6.216 1.00 91.12 85 GLN A CA 1
ATOM 644 C C . GLN A 1 85 ? 8.540 8.720 -6.439 1.00 91.12 85 GLN A C 1
ATOM 646 O O . GLN A 1 85 ? 8.505 9.806 -7.017 1.00 91.12 85 GLN A O 1
ATOM 651 N N . LEU A 1 86 ? 7.469 8.144 -5.906 1.00 91.06 86 LEU A N 1
ATOM 652 C CA . LEU A 1 86 ? 6.121 8.697 -5.894 1.00 91.06 86 LEU A CA 1
ATOM 653 C C . LEU A 1 86 ? 5.794 9.194 -4.484 1.00 91.06 86 LEU A C 1
ATOM 655 O O . LEU A 1 86 ? 6.091 8.506 -3.508 1.00 91.06 86 LEU A O 1
ATOM 659 N N . ASN A 1 87 ? 5.189 10.376 -4.369 1.00 91.38 87 ASN A N 1
ATOM 660 C CA . ASN A 1 87 ? 4.575 10.805 -3.111 1.00 91.38 87 ASN A CA 1
ATOM 661 C C . ASN A 1 87 ? 3.136 10.293 -3.117 1.00 91.38 87 ASN A C 1
ATOM 663 O O . ASN A 1 87 ? 2.380 10.638 -4.023 1.00 91.38 87 ASN A O 1
ATOM 667 N N . VAL A 1 88 ? 2.799 9.461 -2.139 1.00 91.06 88 VAL A N 1
ATOM 668 C CA . VAL A 1 88 ? 1.515 8.772 -2.036 1.00 91.06 88 VAL A CA 1
ATOM 669 C C . VAL A 1 88 ? 0.861 9.183 -0.726 1.00 91.06 88 VAL A C 1
ATOM 671 O O . VAL A 1 88 ? 1.504 9.189 0.324 1.00 91.06 88 VAL A O 1
ATOM 674 N N . GLU A 1 89 ? -0.409 9.546 -0.798 1.00 91.62 89 GLU A N 1
ATOM 675 C CA . GLU A 1 89 ? -1.268 9.700 0.367 1.00 91.62 89 GLU A CA 1
ATOM 676 C C . GLU A 1 89 ? -2.029 8.387 0.548 1.00 91.62 89 GLU A C 1
ATOM 678 O O . GLU A 1 89 ? -2.608 7.890 -0.405 1.00 91.62 89 GLU A O 1
ATOM 683 N N . ILE A 1 90 ? -1.946 7.804 1.741 1.00 90.44 90 ILE A N 1
ATOM 684 C CA . ILE A 1 90 ? -2.646 6.581 2.126 1.00 90.44 90 ILE A CA 1
ATOM 685 C C . ILE A 1 90 ? -3.741 6.962 3.110 1.00 90.44 90 ILE A C 1
ATOM 687 O O . ILE A 1 90 ? -3.456 7.431 4.212 1.00 90.44 90 ILE A O 1
ATOM 691 N N . LEU A 1 91 ? -4.980 6.703 2.739 1.00 88.69 91 LEU A N 1
ATOM 692 C CA . LEU A 1 91 ? -6.142 6.724 3.610 1.00 88.69 91 LEU A CA 1
ATOM 693 C C . LEU A 1 91 ? -6.424 5.288 4.038 1.00 88.69 91 LEU A C 1
ATOM 695 O O . LEU A 1 91 ? -6.417 4.384 3.210 1.00 88.69 91 LEU A O 1
ATOM 699 N N . SER A 1 92 ? -6.673 5.057 5.326 1.00 87.31 92 SER A N 1
ATOM 700 C CA . SER A 1 92 ? -6.983 3.714 5.831 1.00 87.31 92 SER A CA 1
ATOM 701 C C . SER A 1 92 ? -8.310 3.671 6.579 1.00 87.31 92 SER A C 1
ATOM 703 O O . SER A 1 92 ? -8.627 4.563 7.369 1.00 87.31 92 SER A O 1
ATOM 705 N N . PHE A 1 93 ? -9.075 2.606 6.354 1.00 85.69 93 PHE A N 1
ATOM 706 C CA . PHE A 1 93 ? -10.303 2.296 7.081 1.00 85.69 93 PHE A CA 1
ATOM 707 C C . PHE A 1 93 ? -10.283 0.837 7.533 1.00 85.69 93 PHE A C 1
ATOM 709 O O . PHE A 1 93 ? -10.163 -0.066 6.705 1.00 85.69 93 PHE A O 1
ATOM 716 N N . GLU A 1 94 ? -10.395 0.604 8.841 1.00 88.06 94 GLU A N 1
ATOM 717 C CA . GLU A 1 94 ? -10.505 -0.745 9.402 1.00 88.06 94 GLU A CA 1
ATOM 718 C C . GLU A 1 94 ? -11.950 -1.253 9.319 1.00 88.06 94 GLU A C 1
ATOM 720 O O . GLU A 1 94 ? -12.902 -0.547 9.657 1.00 88.06 94 GLU A O 1
ATOM 725 N N . PHE A 1 95 ? -12.122 -2.508 8.915 1.00 86.75 95 PHE A N 1
ATOM 726 C CA . PHE A 1 95 ? -13.410 -3.183 8.892 1.00 86.75 95 PHE A CA 1
ATOM 727 C C . PHE A 1 95 ? -13.284 -4.643 9.325 1.00 86.75 95 PHE A C 1
ATOM 729 O O . PHE A 1 95 ? -12.218 -5.257 9.282 1.00 86.75 95 PHE A O 1
ATOM 736 N N . LYS A 1 96 ? -14.413 -5.228 9.733 1.00 89.12 96 LYS A N 1
ATOM 737 C CA . LYS A 1 96 ? -14.499 -6.656 10.038 1.00 89.12 96 LYS A CA 1
ATOM 738 C C . LYS A 1 96 ? -14.889 -7.418 8.776 1.00 89.12 96 LYS A C 1
ATOM 740 O O . LYS A 1 96 ? -15.984 -7.217 8.254 1.00 89.12 96 LYS A O 1
ATOM 745 N N . HIS A 1 97 ? -14.006 -8.286 8.299 1.00 88.00 97 HIS A N 1
ATOM 746 C CA . HIS A 1 97 ? -14.257 -9.114 7.125 1.00 88.00 97 HIS A CA 1
ATOM 747 C C . HIS A 1 97 ? -15.220 -10.281 7.450 1.00 88.00 97 HIS A C 1
ATOM 749 O O . HIS A 1 97 ? -15.535 -10.546 8.615 1.00 88.00 97 HIS A O 1
ATOM 755 N N . LEU A 1 98 ? -15.723 -10.983 6.424 1.00 88.69 98 LEU A N 1
ATOM 756 C CA . LEU A 1 98 ? -16.715 -12.067 6.559 1.00 88.69 98 LEU A CA 1
ATOM 757 C C . LEU A 1 98 ? -16.220 -13.260 7.395 1.00 88.69 98 LEU A C 1
ATOM 759 O O . LEU A 1 98 ? -17.021 -13.962 8.008 1.00 88.69 98 LEU A O 1
ATOM 763 N N . ASP A 1 99 ? -14.905 -13.470 7.447 1.00 90.25 99 ASP A N 1
ATOM 764 C CA . ASP A 1 99 ? -14.231 -14.473 8.288 1.00 90.25 99 ASP A CA 1
ATOM 765 C C . ASP A 1 99 ? -14.073 -14.025 9.756 1.00 90.25 99 ASP A C 1
ATOM 767 O O . ASP A 1 99 ? -13.510 -14.742 10.585 1.00 90.25 99 ASP A O 1
ATOM 771 N N . GLY A 1 100 ? -14.569 -12.833 10.088 1.00 87.12 100 GLY A N 1
ATOM 772 C CA . GLY A 1 100 ? -14.488 -12.234 11.409 1.00 87.12 100 GLY A CA 1
ATOM 773 C C . GLY A 1 100 ? -13.135 -11.612 11.746 1.00 87.12 100 GLY A C 1
ATOM 774 O O . GLY A 1 100 ? -13.013 -11.077 12.851 1.00 87.12 100 GLY A O 1
ATOM 775 N N . GLN A 1 101 ? -12.157 -11.652 10.835 1.00 88.19 101 GLN A N 1
ATOM 776 C CA . GLN A 1 101 ? -10.843 -11.045 11.031 1.00 88.19 101 GLN A CA 1
ATOM 777 C C . GLN A 1 101 ? -10.871 -9.545 10.689 1.00 88.19 101 GLN A C 1
ATOM 779 O O . GLN A 1 101 ? -11.590 -9.137 9.770 1.00 88.19 101 GLN A O 1
ATOM 784 N N . PRO A 1 102 ? -10.106 -8.709 11.414 1.00 87.56 102 PRO A N 1
ATOM 785 C CA . PRO A 1 102 ? -9.929 -7.309 11.052 1.00 87.56 102 PRO A CA 1
ATOM 786 C C . PRO A 1 102 ? -9.088 -7.195 9.777 1.00 87.56 102 PRO A C 1
ATOM 788 O O . PRO A 1 102 ? -8.070 -7.878 9.624 1.00 87.56 102 PRO A O 1
ATOM 791 N N . ARG A 1 103 ? -9.523 -6.326 8.869 1.00 89.38 103 ARG A N 1
ATOM 792 C CA . ARG A 1 103 ? -8.818 -5.964 7.637 1.00 89.38 103 ARG A CA 1
ATOM 793 C C . ARG A 1 103 ? -8.897 -4.457 7.440 1.00 89.38 103 ARG A C 1
ATOM 795 O O . ARG A 1 103 ? -9.742 -3.794 8.042 1.00 89.38 103 ARG A O 1
ATOM 802 N N . HIS A 1 104 ? -8.027 -3.920 6.598 1.00 88.62 104 HIS A N 1
ATOM 803 C CA . HIS A 1 104 ? -8.026 -2.506 6.259 1.00 88.62 104 HIS A CA 1
ATOM 804 C C . HIS A 1 104 ? -8.227 -2.329 4.765 1.00 88.62 104 HIS A C 1
ATOM 806 O O . HIS A 1 104 ? -7.629 -3.032 3.957 1.00 88.62 104 HIS A O 1
ATOM 812 N N . MET A 1 105 ? -9.054 -1.359 4.405 1.00 88.88 105 MET A N 1
ATOM 813 C CA . MET A 1 105 ? -9.105 -0.839 3.052 1.00 88.88 105 MET A CA 1
ATOM 814 C C . MET A 1 105 ? -8.214 0.396 3.000 1.00 88.88 105 MET A C 1
ATOM 816 O O . MET A 1 105 ? -8.362 1.300 3.826 1.00 88.88 105 MET A O 1
ATOM 820 N N . ILE A 1 106 ? -7.262 0.387 2.075 1.00 88.25 106 ILE A N 1
ATOM 821 C CA . ILE A 1 106 ? -6.281 1.441 1.852 1.00 88.25 106 ILE A CA 1
ATOM 822 C C . ILE A 1 106 ? -6.545 2.061 0.485 1.00 88.25 106 ILE A C 1
ATOM 824 O O . ILE A 1 106 ? -6.670 1.318 -0.483 1.00 88.25 106 ILE A O 1
ATOM 828 N N . GLY A 1 107 ? -6.635 3.388 0.418 1.00 84.31 107 GLY A N 1
ATOM 829 C CA . GLY A 1 107 ? -6.839 4.162 -0.811 1.00 84.31 107 GLY A CA 1
ATOM 830 C C . GLY A 1 107 ? -5.944 5.383 -0.889 1.00 84.31 107 GLY A C 1
ATOM 831 O O . GLY A 1 107 ? -5.473 5.815 0.188 1.00 84.31 107 GLY A O 1
#

pLDDT: mean 84.85, std 13.4, range [40.22, 95.94]

Mean predicted aligned error: 6.23 Å

Secondary structure (DSSP, 8-state):
-----------EEEETT-BEEE-HHHHHHHTT--TT---TT-BHHHHBS-HHHHHHHHHHHHS---S-S-PPEEEEEEE-TTS-EEEEEEEEEEEE-TTS-EEEEE-

Sequence (107 aa):
SALLRSCCDVVVEVDSRGVIMGPALDLAGFLLRGPDVCLENTMLSDLISNAEDRIFFLRKLQEPQKSSVLADSIHVKMRDGNNIQLNVEILSFEFKHLDGQPRHMIG

Foldseek 3Di:
DDDPPPPDDDKFKAALQQATQDPQQSVLVVLQQDNPDGSHRPRPLVQFDDPVLSVVVNVLSNPPPPDDDFFDWRWTWGHGNVRDIDTDIWGWDWDQDPVRGIMIMID